Protein AF-Q6RV32-F1 (afdb_monomer)

Organism: NCBI:txid72524

Solvent-accessible surface area (backbone atoms only — not comparable to full-atom values): 4191 Å² total; per-residue (Å²): 131,91,65,94,75,66,71,66,40,56,15,71,87,76,61,47,82,30,44,55,86,74,32,49,73,46,78,47,77,41,60,78,61,58,82,82,51,51,61,60,50,61,72,70,39,95,63,97,71,84,83,60,69,44,80,46,81,45,35,32,45,94,92,110

Nearest PDB structures (foldseek):
  9cai-assembly1_Aa  TM=9.810E-01  e=1.770E-08  Caenorhabditis elegans
  7qiz-assembly1_DA  TM=9.829E-01  e=6.199E-08  Solanum lycopersicum
  9axv-assembly1_Ag  TM=9.665E-01  e=4.824E-08  Schizosaccharomyces pombe
  8b2l-assembly1_J1  TM=9.833E-01  e=7.482E-08  Nicotiana tabacum
  6zj3-assembly1_Sb  TM=9.380E-01  e=4.064E-07  Euglena gracilis

Secondary structure (DSSP, 8-state):
-------EEE-TTT--EEETTTSEEEEEEEESS-GGGHHHHHHH-SS--PPPEEEEEEEE-TT-

InterPro domains:
  IPR000892 Small ribosomal subunit protein eS26 [PF01283] (1-64)
  IPR000892 Small ribosomal subunit protein eS26 [PTHR12538] (1-64)
  IPR038551 Ribosomal protein eS26 superfamily [G3DSA:3.30.1740.20] (1-64)

pLDDT: mean 94.21, std 2.97, range [79.0, 97.44]

Mean predicted aligned error: 4.32 Å

Radius of gyration: 18.15 Å; Cα contacts (8 Å, |Δi|>4): 83; chains: 1; bounding box: 35×20×53 Å

Structure (mmCIF, N/CA/C/O backbone):
data_AF-Q6RV32-F1
#
_entry.id   AF-Q6RV32-F1
#
loop_
_atom_site.group_PDB
_atom_site.id
_atom_site.type_symbol
_atom_site.label_atom_id
_atom_site.label_alt_id
_atom_site.label_comp_id
_atom_site.label_asym_id
_atom_site.label_entity_id
_atom_site.label_seq_id
_atom_site.pdbx_PDB_ins_code
_atom_site.Cartn_x
_atom_site.Cartn_y
_atom_site.Cartn_z
_atom_site.occupancy
_atom_site.B_iso_or_equiv
_atom_site.auth_seq_id
_atom_site.auth_comp_id
_atom_site.auth_asym_id
_atom_site.auth_atom_id
_atom_site.pdbx_PDB_model_num
ATOM 1 N N . HIS A 1 1 ? -4.458 1.659 28.278 1.00 79.00 1 HIS A N 1
ATOM 2 C CA . HIS A 1 1 ? -3.753 2.671 27.455 1.00 79.00 1 HIS A CA 1
ATOM 3 C C . HIS A 1 1 ? -4.360 4.086 27.483 1.00 79.00 1 HIS A C 1
ATOM 5 O O . HIS A 1 1 ? -3.822 4.926 26.780 1.00 79.00 1 HIS A O 1
ATOM 11 N N . GLY A 1 2 ? -5.426 4.397 28.245 1.00 92.50 2 GLY A N 1
ATOM 12 C CA . GLY A 1 2 ? -5.836 5.795 28.513 1.00 92.50 2 GLY A CA 1
ATOM 13 C C . GLY A 1 2 ? -6.134 6.699 27.302 1.00 92.50 2 GLY A C 1
ATOM 14 O O . GLY A 1 2 ? -6.111 7.912 27.442 1.00 92.50 2 GLY A O 1
ATOM 15 N N . ARG A 1 3 ? -6.374 6.145 26.103 1.00 85.56 3 ARG A N 1
ATOM 16 C CA . ARG A 1 3 ? -6.428 6.939 24.860 1.00 85.56 3 ARG A CA 1
ATOM 17 C C . ARG A 1 3 ? -7.754 7.670 24.631 1.00 85.56 3 ARG A C 1
ATOM 19 O O . ARG A 1 3 ? -7.778 8.582 23.817 1.00 85.56 3 ARG A O 1
ATOM 26 N N . GLY A 1 4 ? -8.836 7.273 25.309 1.00 93.62 4 GLY A N 1
ATOM 27 C CA . GLY A 1 4 ? -10.174 7.867 25.179 1.00 93.62 4 GLY A CA 1
ATOM 28 C C . GLY A 1 4 ? -10.799 7.671 23.794 1.00 93.62 4 GLY A C 1
ATOM 29 O O . GLY A 1 4 ? -11.648 6.805 23.609 1.00 93.62 4 GLY A O 1
ATOM 30 N N . HIS A 1 5 ? -10.344 8.443 22.808 1.00 93.00 5 HIS A N 1
ATOM 31 C CA . HIS A 1 5 ? -10.816 8.420 21.429 1.00 93.00 5 HIS A CA 1
ATOM 32 C C . HIS A 1 5 ? -9.639 8.409 20.443 1.00 93.00 5 HIS A C 1
ATOM 34 O O . HIS A 1 5 ? -8.664 9.144 20.591 1.00 93.00 5 HIS A O 1
ATOM 40 N N . VAL A 1 6 ? -9.747 7.603 19.386 1.00 95.06 6 VAL A N 1
ATOM 41 C CA . VAL A 1 6 ? -8.759 7.529 18.303 1.00 95.06 6 VAL A CA 1
ATOM 42 C C . VAL A 1 6 ? -9.464 7.805 16.982 1.00 95.06 6 VAL A C 1
ATOM 44 O O . VAL A 1 6 ? -10.503 7.217 16.697 1.00 95.06 6 VAL A O 1
ATOM 47 N N . LYS A 1 7 ? -8.878 8.672 16.145 1.00 95.50 7 LYS A N 1
ATOM 48 C CA . LYS A 1 7 ? -9.411 8.955 14.803 1.00 95.50 7 LYS A CA 1
ATOM 49 C C . LYS A 1 7 ? -9.566 7.655 14.006 1.00 95.50 7 LYS A C 1
ATOM 51 O O . LYS A 1 7 ? -8.645 6.834 13.961 1.00 95.50 7 LYS A O 1
ATOM 56 N N . ALA A 1 8 ? -10.722 7.481 13.377 1.00 96.19 8 ALA A N 1
ATOM 57 C CA . ALA A 1 8 ? -10.994 6.323 12.540 1.00 96.19 8 ALA A CA 1
ATOM 58 C C . ALA A 1 8 ? -10.253 6.405 11.195 1.00 96.19 8 ALA A C 1
ATOM 60 O O . ALA A 1 8 ? -9.936 7.485 10.697 1.00 96.19 8 ALA A O 1
ATOM 61 N N . VAL A 1 9 ? -9.998 5.241 10.605 1.00 96.88 9 VAL A N 1
ATOM 62 C CA . VAL A 1 9 ? -9.551 5.046 9.223 1.00 96.88 9 VAL A CA 1
ATOM 63 C C . VAL A 1 9 ? -10.577 4.192 8.482 1.00 96.88 9 VAL A C 1
ATOM 65 O O . VAL A 1 9 ? -11.384 3.491 9.098 1.00 96.88 9 VAL A O 1
ATOM 68 N N . ARG A 1 10 ? -10.556 4.252 7.152 1.00 97.44 10 ARG A N 1
ATOM 69 C CA . ARG A 1 10 ? -11.405 3.420 6.298 1.00 97.44 10 ARG A CA 1
ATOM 70 C C . ARG A 1 10 ? -10.634 2.185 5.852 1.00 97.44 10 ARG A C 1
ATOM 72 O O . ARG A 1 10 ? -9.463 2.291 5.496 1.00 97.44 10 ARG A O 1
ATOM 79 N N . CYS A 1 11 ? -11.284 1.026 5.906 1.00 97.06 11 CYS A N 1
ATOM 80 C CA . CYS A 1 11 ? -10.732 -0.207 5.354 1.00 97.06 11 CYS A CA 1
ATOM 81 C C . CYS A 1 11 ? -10.525 -0.052 3.842 1.00 97.06 11 CYS A C 1
ATOM 83 O O . CYS A 1 11 ? -11.448 0.370 3.151 1.00 97.06 11 CYS A O 1
ATOM 85 N N . THR A 1 12 ? -9.361 -0.437 3.323 1.00 96.62 12 THR A N 1
ATOM 86 C CA . THR A 1 12 ? -9.062 -0.380 1.888 1.00 96.62 12 THR A CA 1
ATOM 87 C C . THR A 1 12 ? -10.001 -1.270 1.070 1.00 96.62 12 THR A C 1
ATOM 89 O O . THR A 1 12 ? -10.347 -0.908 -0.045 1.00 96.62 12 THR A O 1
ATOM 92 N N . ASN A 1 13 ? -10.426 -2.419 1.611 1.00 96.50 13 ASN A N 1
ATOM 93 C CA . ASN A 1 13 ? -11.210 -3.399 0.854 1.00 96.50 13 ASN A CA 1
ATOM 94 C C . ASN A 1 13 ? -12.719 -3.096 0.856 1.00 96.50 13 ASN A C 1
ATOM 96 O O . ASN A 1 13 ? -13.365 -3.120 -0.180 1.00 96.50 13 ASN A O 1
ATOM 100 N N . CYS A 1 14 ? -13.287 -2.796 2.029 1.00 96.75 14 CYS A N 1
ATOM 101 C CA . CYS A 1 14 ? -14.739 -2.650 2.206 1.00 96.75 14 CYS A CA 1
ATOM 102 C C . CYS A 1 14 ? -15.186 -1.261 2.691 1.00 96.75 14 CYS A C 1
ATOM 104 O O . CYS A 1 14 ? -16.341 -1.091 3.072 1.00 96.75 14 CYS A O 1
ATOM 106 N N . ALA A 1 15 ? -14.276 -0.280 2.777 1.00 96.38 15 ALA A N 1
ATOM 107 C CA . ALA A 1 15 ? -14.536 1.090 3.246 1.00 96.38 15 ALA A CA 1
ATOM 108 C C . ALA A 1 15 ? -15.175 1.220 4.652 1.00 96.38 15 ALA A C 1
ATOM 110 O O . ALA A 1 15 ? -15.590 2.308 5.071 1.00 96.38 15 ALA A O 1
ATOM 111 N N . ARG A 1 16 ? -15.221 0.140 5.444 1.00 95.94 16 ARG A N 1
ATOM 112 C CA . ARG A 1 16 ? -15.735 0.167 6.821 1.00 95.94 16 ARG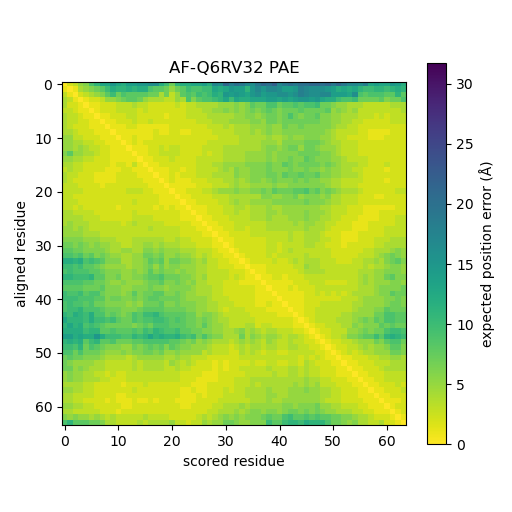 A CA 1
ATOM 113 C C . ARG A 1 16 ? -14.901 1.107 7.701 1.00 95.94 16 ARG A C 1
ATOM 115 O O . ARG A 1 16 ? -13.675 1.136 7.601 1.00 95.94 16 ARG A O 1
ATOM 122 N N . CYS A 1 17 ? -15.575 1.853 8.579 1.00 96.50 17 CYS A N 1
ATOM 123 C CA . CYS A 1 17 ? -14.945 2.652 9.633 1.00 96.50 17 CYS A CA 1
ATOM 124 C C . CYS A 1 17 ? -14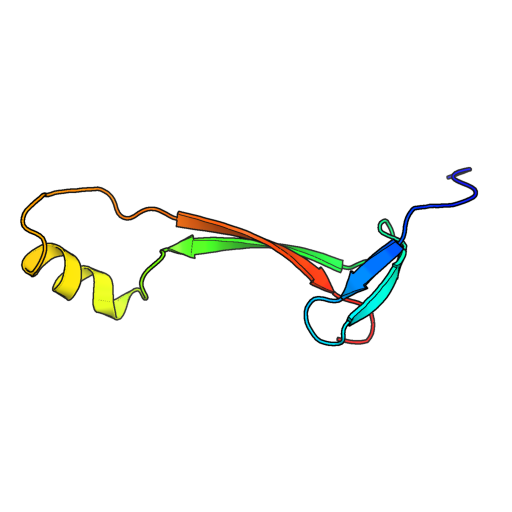.289 1.748 10.682 1.00 96.50 17 CYS A C 1
ATOM 126 O O . CYS A 1 17 ? -14.964 0.905 11.271 1.00 96.50 17 CYS A O 1
ATOM 128 N N . VAL A 1 18 ? -13.000 1.946 10.955 1.00 96.00 18 VAL A N 1
ATOM 129 C CA . VAL A 1 18 ? -12.262 1.213 11.993 1.00 96.00 18 VAL A CA 1
ATOM 130 C C . VAL A 1 18 ? -11.380 2.187 12.775 1.00 96.00 18 VAL A C 1
ATOM 132 O O . VAL A 1 18 ? -10.736 3.037 12.160 1.00 96.00 18 VAL A O 1
ATOM 135 N N . PRO A 1 19 ? -11.285 2.081 14.111 1.00 96.31 19 PRO A N 1
ATOM 136 C CA . PRO A 1 19 ? -10.305 2.843 14.883 1.00 96.31 19 PRO A CA 1
ATOM 137 C C . PRO A 1 19 ? -8.875 2.606 14.367 1.00 96.31 19 PRO A C 1
ATOM 139 O O . PRO A 1 19 ? -8.495 1.468 14.083 1.00 96.31 19 PRO A O 1
ATOM 142 N N . LYS A 1 20 ? -8.056 3.661 14.231 1.00 94.62 20 LYS A N 1
ATOM 143 C CA . LYS A 1 20 ? -6.698 3.555 13.653 1.00 94.62 20 LYS A CA 1
ATOM 144 C C . LYS A 1 20 ? -5.781 2.598 14.416 1.00 94.62 20 LYS A C 1
ATOM 146 O O . LYS A 1 20 ? -4.844 2.062 13.834 1.00 94.62 20 LYS A O 1
ATOM 151 N N . ASP A 1 21 ? -5.969 2.430 15.711 1.00 94.00 21 ASP A N 1
ATOM 152 C CA . ASP A 1 21 ? -5.215 1.502 16.556 1.00 94.00 21 ASP A CA 1
ATOM 153 C C . ASP A 1 21 ? -5.660 0.045 16.386 1.00 94.00 21 ASP A C 1
ATOM 155 O O . ASP A 1 21 ? -4.806 -0.834 16.409 1.00 94.00 21 ASP A O 1
ATOM 159 N N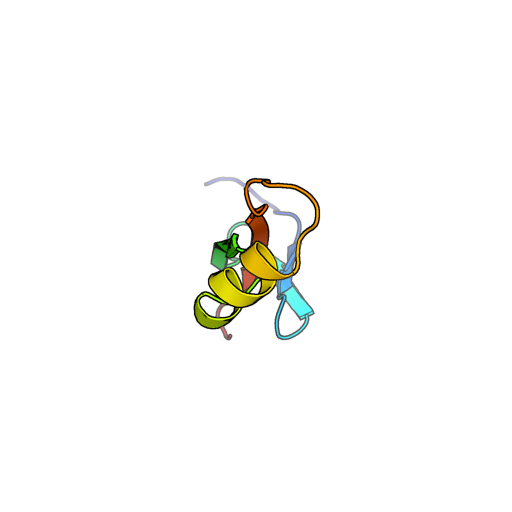 . LYS A 1 22 ? -6.952 -0.189 16.138 1.00 94.50 22 LYS A N 1
ATOM 160 C CA . LYS A 1 22 ? -7.518 -1.515 15.853 1.00 94.50 22 LYS A CA 1
ATOM 161 C C . LYS A 1 22 ? -7.302 -1.974 14.405 1.00 94.50 22 LYS A C 1
ATOM 163 O O . LYS A 1 22 ? -7.263 -3.172 14.152 1.00 94.50 22 LYS A O 1
ATOM 168 N N . ALA A 1 23 ? -7.192 -1.050 13.451 1.00 96.75 23 ALA A N 1
ATOM 169 C CA . ALA A 1 23 ? -7.011 -1.396 12.042 1.00 96.75 23 ALA A CA 1
ATOM 170 C C . ALA A 1 23 ? -5.731 -2.218 11.817 1.00 96.75 23 ALA A C 1
ATOM 172 O O . ALA A 1 23 ? -4.648 -1.830 12.270 1.00 96.75 23 ALA A O 1
ATOM 173 N N . ILE A 1 24 ? -5.846 -3.307 11.053 1.00 96.62 24 ILE A N 1
ATOM 174 C CA . ILE A 1 24 ? -4.713 -4.142 10.651 1.00 96.62 24 ILE A CA 1
ATOM 175 C C . ILE A 1 24 ? -3.927 -3.357 9.598 1.00 96.62 24 ILE A C 1
ATOM 177 O O . ILE A 1 24 ? -4.439 -3.037 8.524 1.00 96.62 24 ILE A O 1
ATOM 181 N N . LYS A 1 25 ? -2.691 -2.979 9.924 1.00 95.31 25 LYS A N 1
ATOM 182 C CA . LYS A 1 25 ? -1.841 -2.146 9.063 1.00 95.31 25 LYS A CA 1
ATOM 183 C C . LYS A 1 25 ? -0.852 -3.029 8.330 1.00 95.31 25 LYS A C 1
ATOM 185 O O . LYS A 1 25 ? 0.007 -3.628 8.968 1.00 95.31 25 LYS A O 1
ATOM 190 N N . LYS A 1 26 ? -0.920 -3.046 7.002 1.00 95.75 26 LYS A N 1
ATOM 191 C CA . LYS A 1 26 ? 0.061 -3.739 6.165 1.00 95.75 26 LYS A CA 1
ATOM 192 C C . LYS A 1 26 ? 0.816 -2.718 5.332 1.00 95.75 26 LYS A C 1
ATOM 194 O O . LYS A 1 26 ? 0.214 -2.003 4.535 1.00 95.75 26 LYS A O 1
ATOM 199 N N . PHE A 1 27 ? 2.127 -2.639 5.529 1.00 96.12 27 PHE A N 1
ATOM 200 C CA . PHE A 1 27 ? 2.988 -1.872 4.641 1.00 96.12 27 PHE A CA 1
ATOM 201 C C . PHE A 1 27 ? 3.444 -2.791 3.515 1.00 96.12 27 PHE A C 1
ATOM 203 O O . PHE A 1 27 ? 4.069 -3.819 3.762 1.00 96.12 27 PHE A O 1
ATOM 210 N N . VAL A 1 28 ? 3.054 -2.460 2.293 1.00 96.06 28 VAL A N 1
ATOM 211 C CA . VAL A 1 28 ? 3.368 -3.241 1.105 1.00 96.06 28 VAL A CA 1
ATOM 212 C C . VAL A 1 28 ? 4.367 -2.452 0.284 1.00 96.06 28 VAL A C 1
ATOM 214 O O . VAL A 1 28 ? 4.105 -1.313 -0.103 1.00 96.06 28 VAL A O 1
ATOM 217 N N . ILE A 1 29 ? 5.501 -3.093 0.029 1.00 96.31 29 ILE A N 1
ATOM 21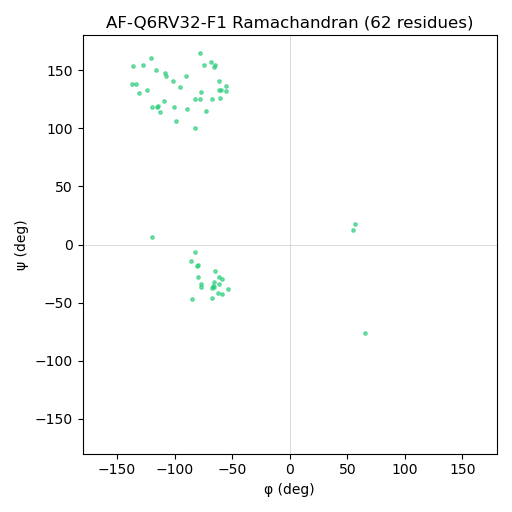8 C CA . ILE A 1 29 ? 6.548 -2.601 -0.855 1.00 96.31 29 ILE A CA 1
ATOM 219 C C . ILE A 1 29 ? 6.599 -3.570 -2.024 1.00 96.31 29 ILE A C 1
ATOM 221 O O . ILE A 1 29 ? 6.825 -4.763 -1.828 1.00 96.31 29 ILE A O 1
ATOM 225 N N . ARG A 1 30 ? 6.34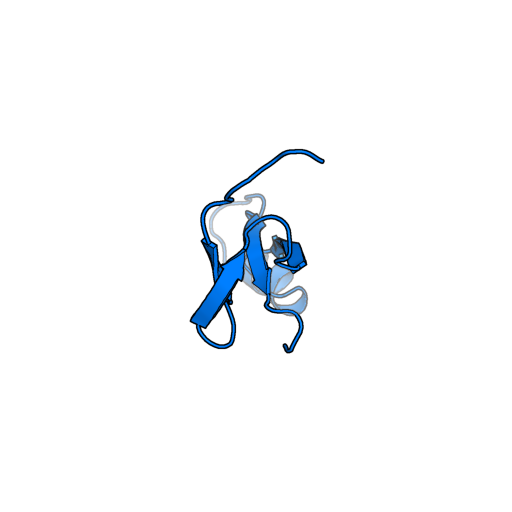3 -3.077 -3.230 1.00 95.00 30 ARG A N 1
ATOM 226 C CA . ARG A 1 30 ? 6.397 -3.879 -4.458 1.00 95.00 30 ARG A CA 1
ATOM 227 C C . ARG A 1 30 ? 7.107 -3.091 -5.541 1.00 95.00 30 ARG A C 1
ATOM 229 O O . ARG A 1 30 ? 7.105 -1.867 -5.498 1.00 95.00 30 ARG A O 1
ATOM 236 N N . ASN A 1 31 ? 7.714 -3.772 -6.502 1.00 93.50 31 ASN A N 1
ATOM 237 C CA . ASN A 1 31 ? 8.161 -3.092 -7.714 1.00 93.50 31 ASN A CA 1
ATOM 238 C C . ASN A 1 31 ? 6.932 -2.563 -8.474 1.00 93.50 31 ASN A C 1
ATOM 240 O O . ASN A 1 31 ? 5.832 -3.097 -8.314 1.00 93.50 31 ASN A O 1
ATOM 244 N N . ILE A 1 32 ? 7.108 -1.507 -9.275 1.00 93.50 32 ILE A N 1
ATOM 245 C CA . ILE A 1 32 ? 6.033 -0.990 -10.148 1.00 93.50 32 ILE A CA 1
ATOM 246 C C . ILE A 1 32 ? 5.587 -2.047 -11.168 1.00 93.50 32 ILE A C 1
ATOM 248 O O . ILE A 1 32 ? 4.434 -2.063 -11.584 1.00 93.50 32 ILE A O 1
ATOM 252 N N . VAL A 1 33 ? 6.500 -2.941 -11.536 1.00 93.62 33 VAL A N 1
ATOM 253 C CA . VAL A 1 33 ? 6.316 -3.956 -12.571 1.00 93.62 33 VAL A CA 1
ATOM 254 C C . VAL A 1 33 ? 6.391 -5.345 -11.940 1.00 93.62 33 VAL A C 1
ATOM 256 O O . VAL A 1 33 ? 7.077 -5.543 -10.931 1.00 93.62 33 VAL A O 1
ATOM 259 N N . GLU A 1 34 ? 5.677 -6.310 -12.515 1.00 93.25 34 GLU A N 1
ATOM 260 C CA . GLU A 1 34 ? 5.768 -7.710 -12.097 1.00 93.25 34 GLU A CA 1
ATOM 261 C C . GLU A 1 34 ? 7.160 -8.286 -12.401 1.00 93.25 34 GLU A C 1
ATOM 263 O O . GLU A 1 34 ? 7.829 -7.853 -13.337 1.00 93.25 34 GLU A O 1
ATOM 268 N N 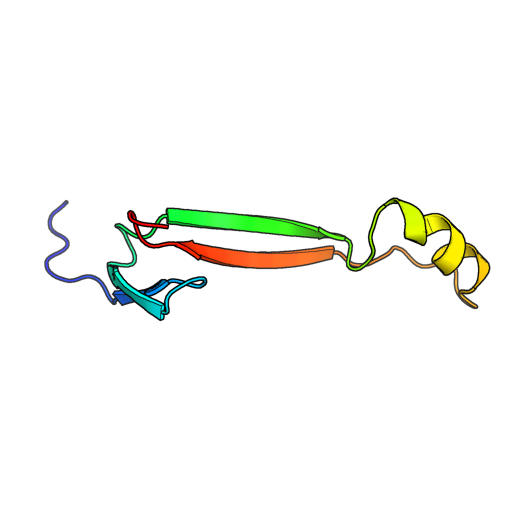. ALA A 1 35 ? 7.594 -9.285 -11.624 1.00 91.75 35 ALA A N 1
ATOM 269 C CA . ALA A 1 35 ? 8.902 -9.920 -11.773 1.00 91.75 35 ALA A CA 1
ATOM 270 C C . ALA A 1 35 ? 9.175 -10.434 -13.200 1.00 91.75 35 ALA A C 1
ATOM 272 O O . ALA A 1 35 ? 10.293 -10.286 -13.688 1.00 91.75 35 ALA A O 1
ATOM 273 N N . ALA A 1 36 ? 8.161 -10.978 -13.882 1.00 93.88 36 ALA A N 1
ATOM 274 C CA . ALA A 1 36 ? 8.293 -11.467 -15.255 1.00 93.88 36 ALA A CA 1
ATOM 275 C C . ALA A 1 36 ? 8.583 -10.341 -16.268 1.00 93.88 36 ALA A C 1
ATOM 277 O O . ALA A 1 36 ? 9.392 -10.522 -17.171 1.00 93.88 36 ALA A O 1
ATOM 278 N N . ALA A 1 37 ? 7.996 -9.156 -16.070 1.00 93.56 37 ALA A N 1
ATOM 279 C CA . ALA A 1 37 ? 8.099 -8.022 -16.992 1.00 93.56 37 ALA A CA 1
ATOM 280 C C . ALA A 1 37 ? 9.391 -7.196 -16.827 1.00 93.56 37 ALA A C 1
ATOM 282 O O . ALA A 1 37 ? 9.652 -6.282 -17.611 1.00 93.56 37 ALA A O 1
ATOM 283 N N . VAL A 1 38 ? 10.213 -7.488 -15.810 1.00 92.44 38 VAL A N 1
ATOM 284 C CA . VAL A 1 38 ? 11.451 -6.736 -15.530 1.00 92.44 38 VAL A CA 1
ATOM 285 C C . VAL A 1 38 ? 12.405 -6.784 -16.721 1.00 92.44 38 VAL A C 1
ATOM 287 O O . VAL A 1 38 ? 12.989 -5.762 -17.087 1.00 92.44 38 VAL A O 1
ATOM 290 N N . ARG A 1 39 ? 12.554 -7.958 -17.343 1.00 91.75 39 ARG A N 1
ATOM 291 C CA . ARG A 1 39 ? 13.461 -8.139 -18.480 1.00 91.75 39 ARG A CA 1
ATOM 292 C C . ARG A 1 39 ? 12.976 -7.367 -19.703 1.00 91.75 39 ARG A C 1
ATOM 294 O O . ARG A 1 39 ? 13.770 -6.648 -20.301 1.00 91.75 39 ARG A O 1
ATOM 301 N N . ASP A 1 40 ? 11.691 -7.469 -20.021 1.00 93.94 40 ASP A N 1
ATOM 302 C CA . ASP A 1 40 ? 11.108 -6.815 -21.196 1.00 93.94 40 ASP A CA 1
ATOM 303 C C . ASP A 1 40 ? 11.230 -5.294 -21.103 1.00 93.94 40 ASP A C 1
ATOM 305 O O . ASP A 1 40 ? 11.640 -4.639 -22.059 1.00 93.94 40 ASP A O 1
ATOM 309 N N . ILE A 1 41 ? 10.980 -4.727 -19.920 1.00 92.81 41 ILE A N 1
ATOM 310 C CA . ILE A 1 41 ? 11.117 -3.285 -19.693 1.00 92.81 41 ILE A CA 1
ATOM 311 C C . ILE A 1 41 ? 12.572 -2.837 -19.768 1.00 92.81 41 ILE A C 1
ATOM 313 O O . ILE A 1 41 ? 12.834 -1.770 -20.311 1.00 92.81 41 ILE A O 1
ATOM 317 N N . THR A 1 42 ? 13.513 -3.645 -19.277 1.00 91.38 42 THR A N 1
ATOM 318 C CA . THR A 1 42 ? 14.946 -3.313 -19.336 1.00 91.38 42 THR A CA 1
ATOM 319 C C . THR A 1 42 ? 15.467 -3.294 -20.777 1.00 91.38 42 THR A C 1
ATOM 321 O O . THR A 1 42 ? 16.314 -2.471 -21.111 1.00 91.38 42 THR A O 1
ATOM 324 N N . VAL A 1 43 ? 14.960 -4.177 -21.646 1.00 92.81 43 VAL A N 1
ATOM 325 C CA . VAL A 1 43 ? 15.324 -4.207 -23.075 1.00 92.81 43 VAL A CA 1
ATOM 326 C C . VAL A 1 43 ? 14.616 -3.099 -23.861 1.00 92.81 43 VAL A C 1
ATOM 328 O O . VAL A 1 43 ? 15.207 -2.524 -24.769 1.00 92.81 43 VAL A O 1
ATOM 331 N N . ALA A 1 44 ? 13.364 -2.784 -23.518 1.00 94.44 44 ALA A N 1
ATOM 332 C CA . ALA A 1 44 ? 12.584 -1.744 -24.187 1.00 94.44 44 ALA A CA 1
ATOM 333 C C . ALA A 1 44 ? 12.936 -0.314 -23.730 1.00 94.44 44 ALA A C 1
ATOM 335 O O . ALA A 1 44 ? 12.578 0.655 -24.402 1.00 94.44 44 ALA A O 1
ATOM 336 N N . SER A 1 45 ? 13.601 -0.148 -22.583 1.00 92.56 45 SER A N 1
ATOM 337 C CA . SER A 1 45 ? 13.966 1.164 -22.051 1.00 92.56 45 SER A CA 1
ATOM 338 C C . SER A 1 45 ? 15.173 1.771 -22.762 1.00 92.56 45 SER A C 1
ATOM 340 O O . SER A 1 45 ? 16.228 1.152 -22.841 1.00 92.56 45 SER A O 1
ATOM 342 N N . VAL A 1 46 ? 15.050 3.036 -23.178 1.00 95.38 46 VAL A N 1
ATOM 343 C CA . VAL A 1 46 ? 16.160 3.821 -23.758 1.00 95.38 46 VAL A CA 1
ATOM 344 C C . VAL A 1 46 ? 17.274 4.082 -22.734 1.00 95.38 46 VAL A C 1
ATOM 346 O O . VAL A 1 46 ? 18.446 4.153 -23.092 1.00 95.38 46 VAL A O 1
ATOM 349 N N . TYR A 1 47 ? 16.916 4.214 -21.454 1.00 93.44 47 TYR A N 1
ATOM 350 C CA . TYR A 1 47 ? 17.859 4.454 -20.362 1.00 93.44 47 TYR A CA 1
ATOM 351 C C . TYR A 1 47 ? 18.026 3.213 -19.490 1.00 93.44 47 TYR A C 1
ATOM 353 O O . TYR A 1 47 ? 17.052 2.529 -19.186 1.00 93.44 47 TYR A O 1
ATOM 361 N N . THR A 1 48 ? 19.237 2.986 -18.983 1.00 89.06 48 THR A N 1
ATOM 362 C CA . THR A 1 48 ? 19.482 2.026 -17.902 1.00 89.06 48 THR A CA 1
ATOM 363 C C . THR A 1 48 ? 19.167 2.690 -16.564 1.00 89.06 48 THR A C 1
ATOM 365 O O . THR A 1 48 ? 19.971 3.470 -16.049 1.00 89.06 48 THR A O 1
ATOM 368 N N . TYR A 1 49 ? 17.989 2.416 -16.005 1.00 89.62 49 TYR A N 1
ATOM 369 C CA . TYR A 1 49 ? 17.561 2.972 -14.721 1.00 89.62 49 TYR A CA 1
ATOM 370 C C . TYR A 1 49 ? 17.099 1.884 -13.753 1.00 89.62 49 TYR A C 1
ATOM 372 O O . TYR A 1 49 ? 16.662 0.802 -14.144 1.00 89.62 49 TYR A O 1
ATOM 380 N N . VAL A 1 50 ? 17.193 2.183 -12.457 1.00 89.88 50 VAL A N 1
ATOM 381 C CA . VAL A 1 50 ? 16.669 1.301 -11.413 1.00 89.88 50 VAL A CA 1
ATOM 382 C C . VAL A 1 50 ? 15.157 1.473 -11.342 1.00 89.88 50 VAL A C 1
ATOM 384 O O . VAL A 1 50 ? 14.659 2.583 -11.150 1.00 89.88 50 VAL A O 1
ATOM 387 N N . LEU A 1 51 ? 14.425 0.365 -11.459 1.00 90.94 51 LEU A N 1
ATOM 388 C CA . LEU A 1 51 ? 12.970 0.369 -11.354 1.00 90.94 51 LEU A CA 1
ATOM 389 C C . LEU A 1 51 ? 12.522 0.880 -9.971 1.00 90.94 51 LEU A C 1
ATOM 391 O O . LEU A 1 51 ? 12.951 0.331 -8.947 1.00 90.94 51 LEU A O 1
ATOM 395 N N . PRO A 1 52 ? 11.640 1.897 -9.907 1.00 93.81 52 PRO A N 1
ATOM 396 C CA . PRO A 1 52 ? 11.142 2.389 -8.634 1.00 93.81 52 PRO A CA 1
ATOM 397 C C . PRO A 1 52 ? 10.239 1.361 -7.939 1.00 93.81 52 PRO A C 1
ATOM 399 O O . PRO A 1 52 ? 9.620 0.493 -8.565 1.00 93.81 52 PRO A O 1
ATOM 402 N N . LYS A 1 53 ? 10.126 1.503 -6.614 1.00 95.44 53 LYS A N 1
ATOM 403 C CA . LYS A 1 53 ? 9.219 0.708 -5.777 1.00 95.44 53 LYS A CA 1
ATOM 404 C C . LYS A 1 53 ? 7.969 1.507 -5.418 1.00 95.44 53 LYS A C 1
ATOM 406 O O . LYS A 1 53 ? 8.044 2.689 -5.092 1.00 95.44 53 LYS A O 1
ATOM 411 N N . LEU A 1 54 ? 6.827 0.832 -5.420 1.00 95.62 54 LEU A N 1
ATOM 412 C CA . LEU A 1 54 ? 5.568 1.300 -4.862 1.00 95.62 54 LEU A CA 1
ATOM 413 C C . LEU A 1 54 ? 5.549 1.049 -3.358 1.00 95.62 54 LEU A C 1
ATOM 415 O O . LEU A 1 54 ? 5.706 -0.087 -2.904 1.00 95.62 54 LEU A O 1
ATOM 419 N N . TYR A 1 55 ? 5.297 2.114 -2.605 1.00 97.00 55 TYR A N 1
ATOM 420 C CA . TYR A 1 55 ? 5.150 2.090 -1.157 1.00 97.00 55 TYR A CA 1
ATOM 421 C C . TYR A 1 55 ? 3.702 2.409 -0.802 1.00 97.00 55 TYR A C 1
ATOM 423 O O . TYR A 1 55 ? 3.235 3.525 -1.021 1.00 97.00 55 TYR A O 1
ATOM 431 N N . ALA A 1 56 ? 2.985 1.439 -0.242 1.00 95.94 56 ALA A N 1
ATOM 432 C CA . ALA A 1 56 ? 1.592 1.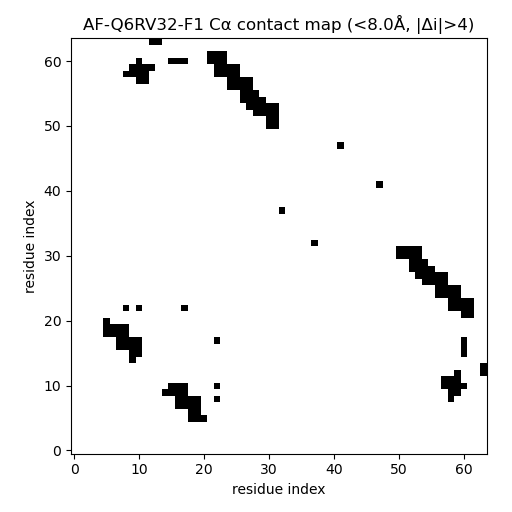612 0.150 1.00 95.94 56 ALA A CA 1
ATOM 433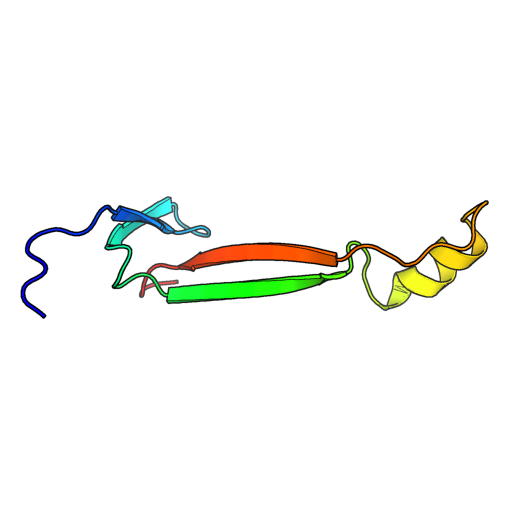 C C . ALA A 1 56 ? 1.363 1.131 1.584 1.00 95.94 56 ALA A C 1
ATOM 435 O O . ALA A 1 56 ? 1.731 0.015 1.954 1.00 95.94 56 ALA A O 1
ATOM 436 N N . LYS A 1 57 ? 0.709 1.963 2.401 1.00 95.62 57 LYS A N 1
ATOM 437 C CA . LYS A 1 57 ? 0.198 1.562 3.716 1.00 95.62 57 LYS A CA 1
ATOM 438 C C . LYS A 1 57 ? -1.286 1.240 3.586 1.00 95.62 57 LYS A C 1
ATOM 440 O O . LYS A 1 57 ? -2.109 2.142 3.476 1.00 95.62 57 LYS A O 1
ATOM 445 N N . PHE A 1 58 ? -1.617 -0.042 3.628 1.00 96.00 58 PHE A N 1
ATOM 446 C CA . PHE A 1 58 ? -2.997 -0.505 3.627 1.00 96.00 58 PHE A CA 1
ATOM 447 C C . PHE A 1 58 ? -3.541 -0.631 5.047 1.00 96.00 58 PHE A C 1
ATOM 449 O O . PHE A 1 58 ? -2.823 -1.006 5.980 1.00 96.00 58 PHE A O 1
ATOM 456 N N . HIS A 1 59 ? -4.829 -0.331 5.185 1.00 97.00 59 HIS A N 1
ATOM 457 C CA . HIS A 1 59 ? -5.586 -0.457 6.419 1.00 97.00 59 HIS A CA 1
ATOM 458 C C . HIS A 1 59 ? -6.727 -1.443 6.186 1.00 97.00 59 HIS A C 1
ATOM 460 O O . HIS A 1 59 ? -7.598 -1.177 5.368 1.00 97.00 59 HIS A O 1
ATOM 466 N N . TYR A 1 60 ? -6.748 -2.556 6.911 1.00 97.06 60 TYR A N 1
ATOM 467 C CA . TYR A 1 60 ? -7.835 -3.531 6.853 1.00 97.06 60 TYR A CA 1
ATOM 468 C C . TYR A 1 60 ? -8.667 -3.491 8.138 1.00 97.06 60 TYR A C 1
ATOM 470 O O . TYR A 1 60 ? -8.164 -3.180 9.225 1.00 97.06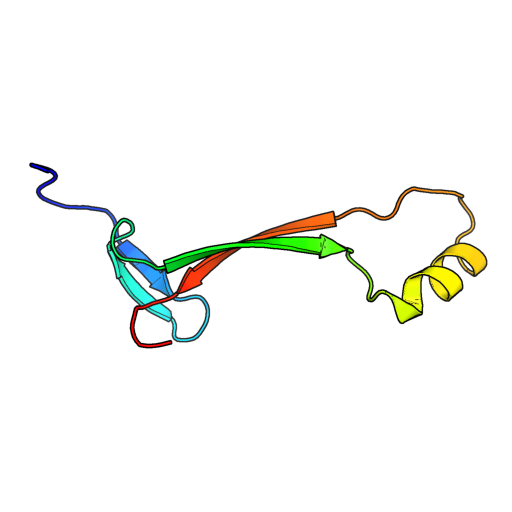 60 TYR A O 1
ATOM 478 N N . CYS A 1 61 ? -9.966 -3.758 8.008 1.00 96.44 61 CYS A N 1
ATOM 479 C CA . CYS A 1 61 ? -10.814 -4.059 9.156 1.00 96.44 61 CYS A CA 1
ATOM 480 C C . CYS A 1 61 ? -10.576 -5.502 9.609 1.00 96.44 61 CYS A C 1
ATOM 482 O O . CYS A 1 61 ? -10.014 -6.291 8.870 1.00 96.44 61 CYS A O 1
ATOM 484 N N . VAL A 1 62 ? -11.018 -5.856 10.815 1.00 95.06 62 VAL A N 1
ATOM 485 C CA . VAL A 1 62 ? -10.824 -7.214 11.364 1.00 95.06 62 VAL A CA 1
ATOM 486 C C . VAL A 1 62 ? -11.577 -8.287 10.560 1.00 95.06 62 VAL A C 1
ATOM 488 O O . VAL A 1 62 ? -11.232 -9.457 10.623 1.00 95.06 62 VAL A O 1
ATOM 491 N N . SER A 1 63 ? -12.621 -7.894 9.824 1.00 94.12 63 SER A N 1
ATOM 492 C CA . SER A 1 63 ? -13.466 -8.816 9.056 1.00 94.12 63 SER A CA 1
ATOM 493 C C . SER A 1 63 ? -12.940 -9.136 7.653 1.00 94.12 63 SER A C 1
ATOM 495 O O . SER A 1 63 ? -13.490 -10.032 7.024 1.00 94.12 63 SER A O 1
ATOM 497 N N . CYS A 1 64 ? -11.969 -8.374 7.139 1.00 92.88 64 CYS A N 1
ATOM 498 C CA . CYS A 1 64 ? -11.367 -8.573 5.817 1.00 92.88 64 CYS A CA 1
ATOM 499 C C . CYS A 1 64 ? -9.953 -9.117 5.976 1.00 92.88 64 CYS A C 1
ATOM 501 O O . CYS A 1 64 ? -9.592 -9.996 5.171 1.00 92.88 64 CYS A O 1
#

Sequence (64 aa):
HGRGHVKAVRCTNCARCVPKDKAIKKFVIRNIVEAAAVRDITVASVYTYVLPKLYAKFHYCVSC

Foldseek 3Di:
DPPPDADWDAAPPPRDTDGPVQWDKDWDKAFPDDPVCPVVCCVVDPDNDDGDIDTDIGTHHPVD